Protein AF-A0A9N9FX65-F1 (afdb_monomer_lite)

InterPro domains:
  IPR012936 Endoplasmic reticulum vesicle transporter, C-terminal [PF07970] (3-65)

Organism: NCBI:txid144530

Secondary structure (DSSP, 8-state):
-EEEEEEEEEEEEEEETTEEEEEEEEEEEEEEEE---TTTT----EEEEEEEEEEEEEEEEEETTTTEEEEEEEEEETTEEEEEEEE-

Foldseek 3Di:
DAKEKEKEKEWEWEDEPPDDTDIDIDIDIDIDDDDDDPVPPDDDHDYYYHYDYDQKYKYWYADPPDGKIKMWIWGDPDPDIDIDIDID

Radius of gyration: 19.7 Å; chains: 1; bounding box: 37×25×62 Å

Structure (mmCIF, N/CA/C/O backbone):
data_AF-A0A9N9FX65-F1
#
_entry.id   AF-A0A9N9FX65-F1
#
loop_
_atom_site.group_PDB
_atom_site.id
_atom_site.type_symbol
_atom_site.label_atom_id
_atom_site.label_alt_id
_atom_site.label_comp_id
_atom_site.label_asym_id
_atom_site.label_entity_id
_atom_site.label_seq_id
_atom_site.pdbx_PDB_ins_code
_atom_site.Cartn_x
_atom_site.Cartn_y
_atom_site.Cartn_z
_atom_site.occupancy
_atom_site.B_iso_or_equiv
_atom_site.auth_seq_id
_atom_site.auth_comp_id
_atom_site.auth_asym_id
_atom_site.auth_atom_id
_atom_site.pdbx_PDB_model_num
ATOM 1 N N . GLU A 1 1 ? 15.011 6.365 -20.979 1.00 75.75 1 GLU A N 1
ATOM 2 C CA . GLU A 1 1 ? 14.917 5.352 -19.904 1.00 75.75 1 GLU A CA 1
ATOM 3 C C . GLU A 1 1 ? 13.462 5.187 -19.490 1.00 75.75 1 GLU A C 1
ATOM 5 O O . GLU A 1 1 ? 12.672 6.102 -19.716 1.00 75.75 1 GLU A O 1
ATOM 10 N N . ILE A 1 2 ? 13.090 4.017 -18.976 1.00 83.88 2 ILE A N 1
ATOM 11 C CA . ILE A 1 2 ? 11.736 3.712 -18.506 1.00 83.88 2 ILE A CA 1
ATOM 12 C C . ILE A 1 2 ? 11.833 3.270 -17.049 1.00 83.88 2 ILE A C 1
ATOM 14 O O . ILE A 1 2 ? 12.499 2.278 -16.758 1.00 83.88 2 ILE A O 1
ATOM 18 N N . PHE A 1 3 ? 11.122 3.971 -16.169 1.00 85.44 3 PHE A N 1
ATOM 19 C CA . PHE A 1 3 ? 10.989 3.632 -14.755 1.00 85.44 3 PHE A CA 1
ATOM 20 C C . PHE A 1 3 ? 9.551 3.214 -14.475 1.00 85.44 3 PHE A C 1
ATOM 22 O O . PHE A 1 3 ? 8.602 3.835 -14.954 1.00 85.44 3 PHE A O 1
ATOM 29 N N . SER A 1 4 ? 9.359 2.140 -13.729 1.00 86.69 4 SER A N 1
ATOM 30 C CA . SER A 1 4 ? 8.042 1.611 -13.395 1.00 86.69 4 SER A CA 1
ATOM 31 C C . SER A 1 4 ? 8.001 1.217 -11.928 1.00 86.69 4 SER A C 1
ATOM 33 O O . SER A 1 4 ? 8.853 0.470 -11.460 1.00 86.69 4 SER A O 1
ATOM 35 N N . TYR A 1 5 ? 6.996 1.712 -11.215 1.00 87.75 5 TYR A N 1
ATOM 36 C CA . TYR A 1 5 ? 6.766 1.434 -9.804 1.00 87.75 5 TYR A CA 1
ATOM 37 C C . TYR A 1 5 ? 5.457 0.675 -9.650 1.00 87.75 5 TYR A C 1
ATOM 39 O O . TYR A 1 5 ? 4.402 1.145 -10.082 1.00 87.75 5 TYR A O 1
ATOM 47 N N . TYR A 1 6 ? 5.532 -0.496 -9.033 1.00 88.88 6 TYR A N 1
ATOM 48 C CA . TYR A 1 6 ? 4.376 -1.286 -8.652 1.00 88.88 6 TYR A CA 1
ATOM 49 C C . TYR A 1 6 ? 4.072 -1.057 -7.177 1.00 88.88 6 TYR A C 1
ATOM 51 O O . TYR A 1 6 ? 4.871 -1.413 -6.317 1.00 88.88 6 TYR A O 1
ATOM 59 N N . ILE A 1 7 ? 2.938 -0.431 -6.896 1.00 89.06 7 ILE A N 1
ATOM 60 C CA . ILE A 1 7 ? 2.509 -0.027 -5.564 1.00 89.06 7 ILE A CA 1
ATOM 61 C C . ILE A 1 7 ? 1.404 -0.975 -5.108 1.00 89.06 7 ILE A C 1
ATOM 63 O O . ILE A 1 7 ? 0.383 -1.117 -5.774 1.00 89.06 7 ILE A O 1
ATOM 67 N N . VAL A 1 8 ? 1.573 -1.591 -3.948 1.00 87.94 8 VAL A N 1
ATOM 68 C CA . VAL A 1 8 ? 0.523 -2.372 -3.290 1.00 87.94 8 VAL A CA 1
ATOM 69 C C . VAL A 1 8 ? 0.084 -1.602 -2.057 1.00 87.94 8 VAL A C 1
ATOM 71 O O . VAL A 1 8 ? 0.930 -1.282 -1.225 1.00 87.94 8 VAL A O 1
ATOM 74 N N . SER A 1 9 ? -1.200 -1.251 -1.950 1.00 86.81 9 SER A N 1
ATOM 75 C CA . SER A 1 9 ? -1.712 -0.399 -0.872 1.00 86.81 9 SER A CA 1
ATOM 76 C C . SER A 1 9 ? -2.755 -1.089 0.005 1.00 86.81 9 SER A C 1
ATOM 78 O O . SER A 1 9 ? -3.791 -1.523 -0.487 1.00 86.81 9 SER A O 1
ATOM 80 N N . GLY A 1 10 ? -2.515 -1.106 1.317 1.00 84.94 10 GLY A N 1
ATOM 81 C CA . GLY A 1 10 ? -3.466 -1.541 2.341 1.00 84.94 10 GLY A CA 1
ATOM 82 C C . GLY A 1 10 ? -4.177 -0.363 3.017 1.00 84.94 10 GLY A C 1
ATOM 83 O O . GLY A 1 10 ? -3.594 0.711 3.214 1.00 84.94 10 GLY A O 1
ATOM 84 N N . THR A 1 11 ? -5.446 -0.551 3.388 1.00 84.31 11 THR A N 1
ATOM 85 C CA . THR A 1 11 ? -6.260 0.481 4.053 1.00 84.31 11 THR A CA 1
ATOM 86 C C . THR A 1 11 ? -6.203 0.347 5.572 1.00 84.31 11 THR A C 1
ATOM 88 O O . THR A 1 11 ? -6.452 -0.713 6.137 1.00 84.31 11 THR A O 1
ATOM 91 N N . ASN A 1 12 ? -5.931 1.453 6.252 1.00 81.25 12 ASN A N 1
ATOM 92 C CA . ASN A 1 12 ? -5.866 1.553 7.700 1.00 81.25 12 ASN A CA 1
ATOM 93 C C . ASN A 1 12 ? -6.924 2.534 8.213 1.00 81.25 12 ASN A C 1
ATOM 95 O O . ASN A 1 12 ? -7.055 3.652 7.715 1.00 81.25 12 ASN A O 1
ATOM 99 N N . HIS A 1 13 ? -7.642 2.139 9.257 1.00 76.94 13 HIS A N 1
ATOM 100 C CA . HIS A 1 13 ? -8.615 2.969 9.953 1.00 76.94 13 HIS A CA 1
ATOM 101 C C . HIS A 1 13 ? -8.144 3.214 11.378 1.00 76.94 13 HIS A C 1
ATOM 103 O O . HIS A 1 13 ? -8.038 2.274 12.163 1.00 76.94 13 HIS A O 1
ATOM 109 N N . ILE A 1 14 ? -7.913 4.472 11.743 1.00 75.75 14 ILE A N 1
ATOM 110 C CA . ILE A 1 14 ? -7.609 4.831 13.128 1.00 75.75 14 ILE A CA 1
ATOM 111 C C . ILE A 1 14 ? -8.877 5.377 13.773 1.00 75.75 14 ILE A C 1
ATOM 113 O O . ILE A 1 14 ? -9.429 6.394 13.346 1.00 75.75 14 ILE A O 1
ATOM 117 N N . HIS A 1 15 ? -9.338 4.680 14.808 1.00 72.19 15 HIS A N 1
ATOM 118 C CA . HIS A 1 15 ? -10.425 5.115 15.665 1.00 72.19 15 HIS A CA 1
ATOM 119 C C . HIS A 1 15 ? -9.851 5.643 16.979 1.00 72.19 15 HIS A C 1
ATOM 121 O O . HIS A 1 15 ? -9.351 4.893 17.822 1.00 72.19 15 HIS A O 1
ATOM 127 N N . ARG A 1 16 ? -9.950 6.957 17.159 1.00 69.44 16 ARG A N 1
ATOM 128 C CA . ARG A 1 16 ? -9.545 7.651 18.376 1.00 69.44 16 ARG A CA 1
ATOM 129 C C . ARG A 1 16 ? -10.805 8.121 19.085 1.00 69.44 16 ARG A C 1
ATOM 131 O O . ARG A 1 16 ? -11.612 8.814 18.484 1.00 69.44 16 ARG A O 1
ATOM 138 N N . GLN A 1 17 ? -10.957 7.788 20.368 1.00 64.75 17 GLN A N 1
ATOM 139 C CA . GLN A 1 17 ? -12.190 7.982 21.156 1.00 64.75 17 GLN A CA 1
ATOM 140 C C . GLN A 1 17 ? -12.856 9.375 21.065 1.00 64.75 17 GLN A C 1
ATOM 142 O O . GLN A 1 17 ? -14.036 9.501 21.375 1.00 64.75 17 GLN A O 1
ATOM 147 N N . LYS A 1 18 ? -12.114 10.423 20.683 1.00 65.50 18 LYS A N 1
ATOM 148 C CA . LYS A 1 18 ? -12.597 11.808 20.565 1.00 65.50 18 LYS A CA 1
ATOM 149 C C . LYS A 1 18 ? -12.427 12.428 19.169 1.00 65.50 18 LYS A C 1
ATOM 151 O O . LYS A 1 18 ? -12.674 13.620 19.018 1.00 65.50 18 LYS A O 1
ATOM 156 N N . GLN A 1 19 ? -11.980 11.673 18.167 1.00 61.94 19 GLN A N 1
ATOM 157 C CA . GLN A 1 19 ? -11.655 12.201 16.838 1.00 61.94 19 GLN A CA 1
ATOM 158 C C . GLN A 1 19 ? -12.303 11.346 15.742 1.00 61.94 19 GLN A C 1
ATOM 160 O O . GLN A 1 19 ? -12.506 10.147 15.925 1.00 61.94 19 GLN A O 1
ATOM 165 N N . SER A 1 20 ? -12.674 11.978 14.624 1.00 67.44 20 SER A N 1
ATOM 166 C CA . SER A 1 20 ? -13.302 11.309 13.480 1.00 67.44 20 SER A CA 1
ATOM 167 C C . SER A 1 20 ? -12.467 10.122 12.990 1.00 67.44 20 SER A C 1
ATOM 169 O O . SER A 1 20 ? -11.242 10.120 13.109 1.00 67.44 20 SER A O 1
ATOM 171 N N . ASN A 1 21 ? -13.141 9.110 12.430 1.00 71.88 21 ASN A N 1
ATOM 172 C CA . ASN A 1 21 ? -12.474 7.975 11.793 1.00 71.88 21 ASN A CA 1
ATOM 173 C C . ASN A 1 21 ? -11.533 8.490 10.706 1.00 71.88 21 ASN A C 1
ATOM 175 O O . ASN A 1 21 ? -11.982 9.064 9.712 1.00 71.88 21 ASN A O 1
ATOM 179 N N . LEU A 1 22 ? -10.240 8.268 10.902 1.00 79.94 22 LEU A N 1
ATOM 180 C CA . LEU A 1 22 ? -9.218 8.711 9.975 1.00 79.94 22 LEU A CA 1
ATOM 181 C C . LEU A 1 22 ? -8.781 7.529 9.122 1.00 79.94 22 LEU A C 1
ATOM 183 O O . LEU A 1 22 ? -8.378 6.490 9.651 1.00 79.94 22 LEU A O 1
ATOM 187 N N . ILE A 1 23 ? -8.933 7.682 7.808 1.00 81.88 23 ILE A N 1
ATOM 188 C CA . ILE A 1 23 ? -8.582 6.662 6.824 1.00 81.88 23 ILE A CA 1
ATOM 189 C C . ILE A 1 23 ? -7.204 7.003 6.277 1.00 81.88 23 ILE A C 1
ATO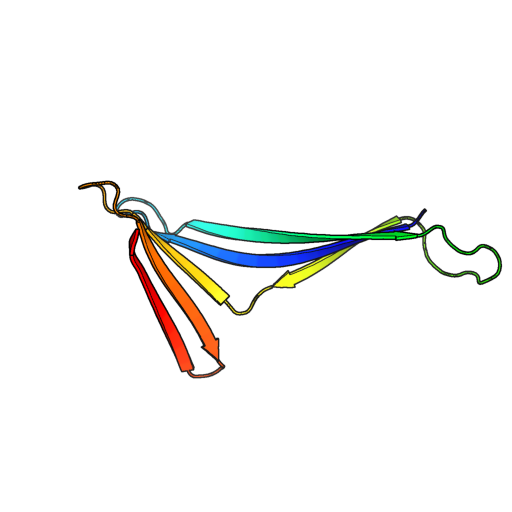M 191 O O . ILE A 1 23 ? -6.995 8.089 5.740 1.00 81.88 23 ILE A O 1
ATOM 195 N N . TYR A 1 24 ? -6.278 6.065 6.413 1.00 84.50 24 TYR A N 1
ATOM 196 C CA . TYR A 1 24 ? -4.932 6.155 5.875 1.00 84.50 24 TYR A CA 1
ATOM 197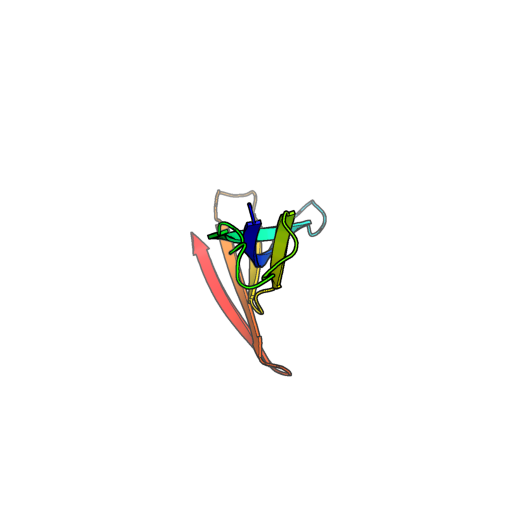 C C . TYR A 1 24 ? -4.651 4.961 4.983 1.00 84.50 24 TYR A C 1
ATOM 199 O O . TYR A 1 24 ? -5.128 3.859 5.228 1.00 84.50 24 TYR A O 1
ATOM 207 N N . HIS A 1 25 ? -3.815 5.165 3.979 1.00 87.25 25 HIS A N 1
ATOM 208 C CA . HIS A 1 25 ? -3.298 4.085 3.157 1.00 87.25 25 HIS A CA 1
ATOM 209 C C . HIS A 1 25 ? -1.829 3.871 3.506 1.00 87.25 25 HIS A C 1
ATOM 211 O O . HIS A 1 25 ? -1.055 4.826 3.543 1.00 87.25 25 HIS A O 1
ATOM 217 N N . GLN A 1 26 ? -1.450 2.628 3.785 1.00 85.12 26 GLN A N 1
ATOM 218 C CA . GLN A 1 26 ? -0.045 2.222 3.768 1.00 85.12 26 GLN A CA 1
ATOM 219 C C . GLN A 1 26 ? 0.236 1.542 2.439 1.00 85.12 26 GLN A C 1
ATOM 221 O O . GLN A 1 26 ? -0.674 0.986 1.825 1.00 85.12 26 GLN A O 1
ATOM 226 N N . TYR A 1 27 ? 1.475 1.626 1.968 1.00 89.19 27 TYR A N 1
ATOM 227 C CA . TYR A 1 27 ? 1.851 1.041 0.694 1.00 89.19 27 TYR A CA 1
ATOM 228 C C . TYR A 1 27 ? 3.248 0.425 0.739 1.00 89.19 27 TYR A C 1
ATOM 230 O O . TYR A 1 27 ? 4.122 0.885 1.471 1.00 89.19 27 TYR A O 1
ATOM 238 N N . SER A 1 28 ? 3.434 -0.613 -0.067 1.00 89.62 28 SER A N 1
ATOM 239 C CA . SER A 1 28 ? 4.721 -1.215 -0.408 1.00 89.62 28 SER A CA 1
ATOM 240 C C 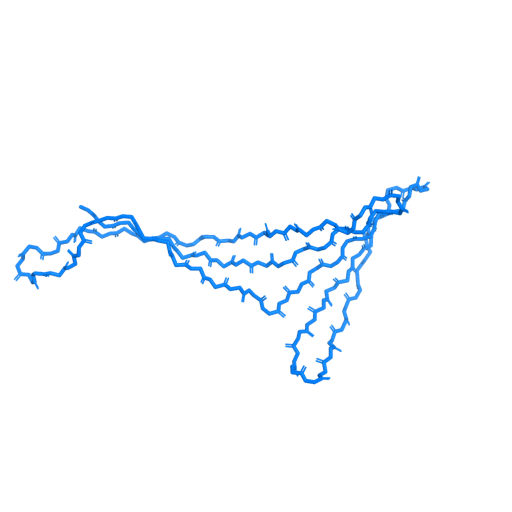. SER A 1 28 ? 4.994 -0.985 -1.892 1.00 89.62 28 SER A C 1
ATOM 242 O O . SER A 1 28 ? 4.051 -0.908 -2.683 1.00 89.62 28 SER A O 1
ATOM 244 N N . VAL A 1 29 ? 6.263 -0.844 -2.278 1.00 92.19 29 VAL A N 1
ATOM 245 C CA . VAL A 1 29 ? 6.661 -0.543 -3.661 1.00 92.19 29 VAL A CA 1
ATOM 246 C C . VAL A 1 29 ? 7.667 -1.570 -4.158 1.00 92.19 29 VAL A C 1
ATOM 248 O O . VAL A 1 29 ? 8.613 -1.911 -3.454 1.00 92.19 29 VAL A O 1
ATOM 251 N N . THR A 1 30 ? 7.481 -2.028 -5.392 1.00 91.62 30 THR A N 1
ATOM 252 C CA . THR A 1 30 ? 8.491 -2.748 -6.174 1.00 91.62 30 THR A CA 1
ATOM 253 C C . THR A 1 30 ? 8.892 -1.895 -7.371 1.00 91.62 30 THR A C 1
ATOM 255 O O . THR A 1 30 ? 8.035 -1.459 -8.142 1.00 91.62 30 THR A O 1
ATOM 258 N N . ASP A 1 31 ? 10.184 -1.634 -7.519 1.00 90.56 31 ASP A N 1
ATOM 259 C CA . ASP A 1 31 ? 10.745 -0.823 -8.592 1.00 90.56 31 ASP A CA 1
ATOM 260 C C . ASP A 1 31 ? 11.259 -1.671 -9.763 1.00 90.56 31 ASP A C 1
ATOM 262 O O . ASP A 1 31 ? 11.799 -2.764 -9.604 1.00 90.56 31 ASP A O 1
ATOM 266 N N . TYR A 1 32 ? 11.079 -1.139 -10.970 1.00 86.19 32 TYR A N 1
ATOM 267 C CA . TYR A 1 32 ? 11.573 -1.703 -12.218 1.00 86.19 32 TYR A CA 1
ATOM 268 C C . TYR A 1 32 ? 12.156 -0.584 -13.077 1.00 86.19 32 TYR A C 1
ATOM 270 O O . TYR A 1 32 ? 11.509 0.435 -13.320 1.00 86.19 32 TYR A O 1
ATOM 278 N N . SER A 1 33 ? 13.364 -0.790 -13.595 1.00 86.31 33 SER A N 1
ATOM 279 C CA . SER A 1 33 ? 14.001 0.122 -14.545 1.00 86.31 33 SER A CA 1
ATOM 280 C C . SER A 1 33 ? 14.438 -0.641 -15.788 1.00 86.31 33 SER A C 1
ATOM 282 O O . SER A 1 33 ? 14.971 -1.747 -15.688 1.00 86.31 33 SER A O 1
ATOM 284 N N . ARG A 1 34 ? 14.201 -0.065 -16.970 1.00 83.62 34 ARG A N 1
ATOM 285 C CA . ARG A 1 34 ? 14.687 -0.610 -18.243 1.00 83.62 34 ARG A CA 1
ATOM 286 C C . ARG A 1 34 ? 15.123 0.490 -19.203 1.00 83.62 34 ARG A C 1
ATOM 288 O O . ARG A 1 34 ? 14.509 1.557 -19.289 1.00 83.62 34 ARG A O 1
ATOM 295 N N . ILE A 1 35 ? 16.155 0.198 -19.987 1.00 81.19 35 ILE A N 1
ATOM 296 C CA . ILE A 1 35 ? 16.553 1.024 -21.128 1.00 81.19 35 ILE A CA 1
ATOM 297 C C . ILE A 1 35 ? 15.699 0.576 -22.329 1.00 81.19 35 ILE A C 1
ATOM 299 O O . ILE A 1 35 ? 15.634 -0.627 -22.587 1.00 81.19 35 ILE A O 1
ATOM 303 N N . PRO A 1 36 ? 14.989 1.488 -23.023 1.00 73.06 36 PRO A N 1
ATOM 304 C CA . PRO A 1 36 ? 14.215 1.123 -24.204 1.00 73.06 36 PRO A CA 1
ATOM 305 C C . PRO A 1 36 ? 15.134 0.556 -25.289 1.00 73.06 36 PRO A C 1
ATOM 307 O O . PRO A 1 36 ? 16.154 1.158 -25.620 1.00 73.06 36 PRO A O 1
ATOM 310 N N . ASP A 1 37 ? 14.762 -0.603 -25.827 1.00 72.69 37 ASP A N 1
ATOM 311 C CA . ASP A 1 37 ? 15.533 -1.308 -26.850 1.00 72.69 37 ASP A CA 1
ATOM 312 C C . ASP A 1 37 ? 15.290 -0.625 -28.209 1.00 72.69 37 ASP A C 1
ATOM 314 O O . ASP A 1 37 ? 14.178 -0.676 -28.751 1.00 72.69 37 ASP A O 1
ATOM 318 N N . ALA A 1 38 ? 16.305 0.074 -28.726 1.00 66.12 38 ALA A N 1
ATOM 319 C CA . ALA A 1 38 ? 16.188 0.934 -29.908 1.00 66.12 38 ALA A CA 1
ATOM 320 C C . ALA A 1 38 ? 15.833 0.149 -31.185 1.00 66.12 38 ALA A C 1
ATOM 322 O O . ALA A 1 38 ? 15.160 0.681 -32.066 1.00 66.12 38 ALA A O 1
ATOM 323 N N . GLU A 1 39 ? 16.222 -1.127 -31.263 1.00 67.94 39 GLU A N 1
ATOM 324 C CA . GLU A 1 39 ? 15.987 -1.987 -32.431 1.00 67.94 39 GLU A CA 1
ATOM 325 C C . GLU A 1 39 ? 14.577 -2.591 -32.474 1.00 67.94 39 GLU A C 1
ATOM 327 O O . GLU A 1 39 ? 14.097 -2.975 -33.539 1.00 67.94 39 GLU A O 1
ATOM 332 N N . LYS A 1 40 ? 13.882 -2.668 -31.331 1.00 65.38 40 LYS A N 1
ATOM 333 C CA . LYS A 1 40 ? 12.559 -3.313 -31.234 1.00 65.38 40 LYS A CA 1
ATOM 334 C C . LYS A 1 40 ? 11.394 -2.327 -31.188 1.00 65.38 40 LYS A C 1
ATOM 336 O O . LYS A 1 40 ? 10.245 -2.759 -31.131 1.00 65.38 40 LYS A O 1
ATOM 341 N N . GLY A 1 41 ? 11.662 -1.018 -31.185 1.00 59.69 41 GLY A N 1
ATOM 342 C CA . GLY A 1 41 ? 10.624 0.015 -31.073 1.00 59.69 41 GLY A CA 1
ATOM 343 C C . GLY A 1 41 ? 9.810 -0.079 -29.775 1.00 59.69 41 GLY A C 1
ATOM 344 O O . GLY A 1 41 ? 8.663 0.366 -29.720 1.00 59.69 41 GLY A O 1
ATOM 345 N N . GLN A 1 42 ? 10.360 -0.708 -28.731 1.00 65.81 42 GLN A N 1
ATOM 346 C CA . GLN A 1 42 ? 9.590 -1.086 -27.549 1.00 65.81 42 GLN A CA 1
ATOM 347 C C . GLN A 1 42 ? 9.634 -0.014 -26.456 1.00 65.81 42 GLN A C 1
ATOM 349 O O . GLN A 1 42 ? 10.563 0.054 -25.653 1.00 65.81 42 GLN A O 1
ATOM 354 N N . GLY A 1 43 ? 8.530 0.731 -26.359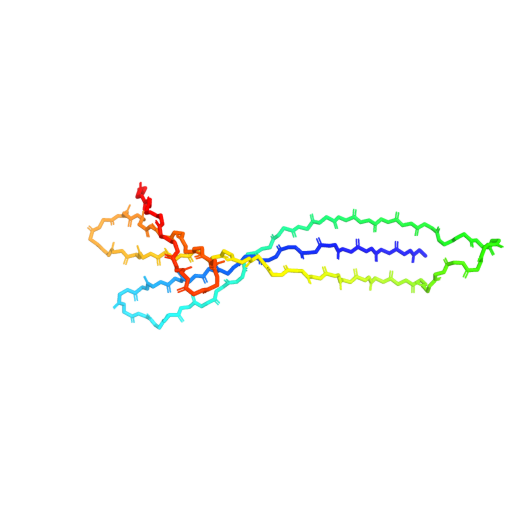 1.00 67.31 43 GLY A N 1
ATOM 355 C CA . GLY A 1 43 ? 8.101 1.429 -25.147 1.00 67.31 43 GLY A CA 1
ATOM 356 C C . GLY A 1 43 ? 8.254 2.948 -25.184 1.00 67.31 43 GLY A C 1
ATOM 357 O O . GLY A 1 43 ? 9.263 3.484 -25.629 1.00 67.31 43 GLY A O 1
ATOM 358 N N . ILE A 1 44 ? 7.241 3.642 -24.659 1.00 80.06 44 ILE A N 1
ATOM 359 C CA . ILE A 1 44 ? 7.290 5.088 -24.433 1.00 80.06 44 ILE A CA 1
ATOM 360 C C . ILE A 1 44 ? 8.198 5.339 -23.216 1.00 80.06 44 ILE A C 1
ATOM 362 O O . ILE A 1 44 ? 7.928 4.772 -22.152 1.00 80.06 44 ILE A O 1
ATOM 366 N N . PRO A 1 45 ? 9.272 6.142 -23.341 1.00 84.38 45 PRO A N 1
ATOM 367 C CA . PRO A 1 45 ? 10.098 6.523 -22.201 1.00 84.38 45 PRO A CA 1
ATOM 368 C C . PRO A 1 45 ? 9.277 7.341 -21.202 1.00 84.38 45 PRO A C 1
ATOM 370 O O . PRO A 1 45 ? 8.470 8.183 -21.594 1.00 84.38 45 PRO A O 1
ATOM 373 N N . GLY A 1 46 ? 9.482 7.103 -19.909 1.00 86.12 46 GLY A N 1
ATOM 374 C CA . GLY A 1 46 ? 8.714 7.782 -18.873 1.00 86.12 46 GLY A CA 1
ATOM 375 C C . GLY A 1 46 ? 8.766 7.094 -17.517 1.00 86.12 46 GLY A C 1
ATOM 376 O O . GLY A 1 46 ? 9.428 6.068 -17.340 1.00 86.12 46 GLY A O 1
ATOM 377 N N . ILE A 1 47 ? 8.048 7.692 -16.569 1.00 88.31 47 ILE A N 1
ATOM 378 C CA . ILE A 1 47 ? 7.843 7.175 -15.219 1.00 88.31 47 ILE A CA 1
ATOM 379 C C . ILE A 1 47 ? 6.400 6.687 -15.125 1.00 88.31 47 ILE A C 1
ATOM 381 O O . ILE A 1 47 ? 5.468 7.445 -15.389 1.00 88.31 47 ILE A O 1
ATOM 385 N N . PHE A 1 48 ? 6.220 5.428 -14.743 1.00 90.38 48 PHE A N 1
ATOM 386 C CA . PHE A 1 48 ? 4.916 4.782 -14.670 1.00 90.38 48 PHE A CA 1
ATOM 387 C C . PHE A 1 48 ? 4.635 4.311 -13.244 1.00 90.38 48 PHE A C 1
ATOM 389 O O . PHE A 1 48 ? 5.474 3.660 -12.624 1.00 90.38 48 PHE A O 1
ATOM 396 N N . PHE A 1 49 ? 3.435 4.604 -12.744 1.00 89.81 49 PHE A N 1
ATOM 397 C CA . PHE A 1 49 ? 2.949 4.123 -11.452 1.00 89.81 49 PHE A CA 1
ATOM 398 C C . PHE A 1 49 ? 1.771 3.188 -11.693 1.00 89.81 49 PHE A C 1
ATOM 400 O O . PHE A 1 49 ? 0.751 3.595 -12.248 1.00 89.81 49 PHE A O 1
ATOM 407 N N . LYS A 1 50 ? 1.911 1.933 -11.279 1.00 90.00 50 LYS A N 1
ATOM 408 C CA . LYS A 1 50 ? 0.818 0.965 -11.234 1.00 90.00 50 LYS A CA 1
ATOM 409 C C . LYS A 1 50 ? 0.478 0.720 -9.772 1.00 90.00 50 LYS A C 1
ATOM 411 O O . LYS A 1 50 ? 1.396 0.526 -8.983 1.00 90.00 50 LYS A O 1
ATOM 416 N N . TYR A 1 51 ? -0.804 0.733 -9.414 1.00 88.31 51 TYR A N 1
ATOM 417 C CA . TYR A 1 51 ? -1.239 0.499 -8.040 1.00 88.31 51 TYR A CA 1
ATOM 418 C C . TYR A 1 51 ? -2.336 -0.562 -7.966 1.00 88.31 51 TYR A C 1
ATOM 420 O O . TYR A 1 51 ? -3.258 -0.541 -8.777 1.00 88.31 51 TYR A O 1
ATOM 428 N N . ASP A 1 52 ? -2.246 -1.425 -6.957 1.00 89.12 52 ASP A N 1
ATOM 429 C CA . ASP A 1 52 ? -3.277 -2.389 -6.572 1.00 89.12 52 ASP A CA 1
ATOM 430 C C . ASP A 1 52 ? -3.645 -2.171 -5.093 1.00 89.12 52 ASP A C 1
ATOM 432 O O . ASP A 1 52 ? -2.781 -1.884 -4.260 1.00 89.12 52 ASP A O 1
ATOM 436 N N . ILE A 1 53 ? -4.934 -2.292 -4.761 1.00 86.00 53 ILE A N 1
ATOM 437 C CA . ILE A 1 53 ? -5.440 -2.163 -3.385 1.00 86.00 53 ILE A CA 1
ATOM 438 C C . ILE A 1 53 ? -5.610 -3.560 -2.788 1.00 86.00 53 ILE A C 1
ATOM 440 O O . ILE A 1 53 ? -6.277 -4.414 -3.374 1.00 86.00 53 ILE A O 1
ATOM 444 N N . GLU A 1 54 ? -5.035 -3.791 -1.612 1.00 85.62 54 GLU A N 1
ATOM 445 C CA . GLU A 1 54 ? -5.179 -5.052 -0.893 1.00 85.62 54 GLU A CA 1
ATOM 446 C C . GLU A 1 54 ? -6.611 -5.220 -0.357 1.00 85.62 54 GLU A C 1
ATOM 448 O O . GLU A 1 54 ? -7.200 -4.270 0.163 1.00 85.62 54 GLU A O 1
ATOM 453 N N . PRO A 1 55 ? -7.185 -6.437 -0.395 1.00 80.88 55 PRO A N 1
ATOM 454 C CA . PRO A 1 55 ? -8.536 -6.706 0.109 1.00 80.88 55 PRO A CA 1
ATOM 455 C C . PRO A 1 55 ? -8.610 -6.778 1.649 1.00 80.88 55 PRO A C 1
ATOM 457 O O . PRO A 1 55 ? -9.564 -7.329 2.208 1.00 80.88 55 PRO A O 1
ATOM 460 N N . ILE A 1 56 ? -7.586 -6.272 2.337 1.00 80.06 56 ILE A N 1
ATOM 461 C CA . ILE A 1 56 ? -7.408 -6.344 3.784 1.00 80.06 56 ILE A CA 1
ATOM 462 C C . ILE A 1 56 ? -7.378 -4.922 4.322 1.00 80.06 56 ILE A C 1
ATOM 464 O O . ILE A 1 56 ? -6.722 -4.042 3.763 1.00 80.06 56 ILE A O 1
ATOM 468 N N . SER A 1 57 ? -8.076 -4.709 5.434 1.00 81.12 57 SER A N 1
ATOM 469 C CA . SER A 1 57 ? -7.995 -3.452 6.170 1.00 81.12 57 SER A CA 1
ATOM 470 C C . SER A 1 57 ? -7.628 -3.691 7.626 1.00 81.12 57 SER A C 1
ATOM 472 O O . SER A 1 57 ? -8.027 -4.694 8.224 1.00 81.12 57 SER A O 1
ATOM 474 N N . VAL A 1 58 ? -6.866 -2.763 8.198 1.00 81.62 58 VAL A N 1
ATOM 475 C CA . VAL A 1 58 ? -6.484 -2.790 9.612 1.00 81.62 58 VAL A CA 1
ATOM 476 C C . VAL A 1 58 ? -7.209 -1.674 10.342 1.00 81.62 58 VAL A C 1
ATOM 478 O O . VAL A 1 58 ? -7.156 -0.513 9.941 1.00 81.62 58 VAL A O 1
ATOM 481 N N . ARG A 1 59 ? -7.872 -2.002 11.447 1.00 81.62 59 ARG A N 1
ATOM 482 C CA . ARG A 1 59 ? -8.507 -1.029 12.333 1.00 81.62 59 ARG A CA 1
ATOM 483 C C . ARG A 1 59 ? -7.718 -0.915 13.626 1.00 81.62 59 ARG A C 1
ATOM 485 O O . ARG A 1 59 ? -7.609 -1.886 14.361 1.00 81.62 59 ARG A O 1
ATOM 492 N N . ILE A 1 60 ? -7.217 0.275 13.929 1.00 79.12 60 ILE A N 1
ATOM 493 C CA . ILE A 1 60 ? -6.455 0.586 15.141 1.00 79.12 60 ILE A CA 1
ATOM 494 C C . ILE A 1 60 ? -7.355 1.378 16.086 1.00 79.12 60 ILE A C 1
ATOM 496 O O . ILE A 1 60 ? -7.948 2.379 15.687 1.00 79.12 60 ILE A O 1
ATOM 500 N N . THR A 1 61 ? -7.460 0.938 17.340 1.00 79.38 61 THR A N 1
ATOM 501 C CA . THR A 1 61 ? -8.233 1.633 18.377 1.00 79.38 61 THR A CA 1
ATOM 502 C C . THR A 1 61 ? -7.325 2.058 19.525 1.00 79.38 61 THR A C 1
ATOM 504 O O . THR A 1 61 ? -6.750 1.208 20.207 1.00 79.38 61 THR A O 1
ATOM 507 N N . GLU A 1 62 ? -7.233 3.369 19.759 1.00 71.50 62 GLU A N 1
ATOM 508 C CA . GLU A 1 62 ? -6.457 3.970 20.854 1.00 71.50 62 GLU A CA 1
ATOM 509 C C . GLU A 1 62 ? -7.345 4.207 22.093 1.00 71.50 62 GLU A C 1
ATOM 511 O O . GLU A 1 62 ? -8.413 4.821 21.991 1.00 71.50 62 GLU A O 1
ATOM 516 N N . LYS A 1 63 ? -6.902 3.766 23.281 1.00 70.56 63 LYS A N 1
ATOM 517 C CA . LYS A 1 63 ? -7.557 4.058 24.574 1.00 70.56 63 LYS A CA 1
ATOM 518 C C . LYS A 1 63 ? -6.617 4.865 25.477 1.00 70.56 63 LYS A C 1
ATOM 520 O O . LYS A 1 63 ? -5.509 4.434 25.756 1.00 70.56 63 LYS A O 1
ATOM 525 N N . TYR A 1 64 ? -7.076 6.018 25.970 1.00 66.50 64 TYR A N 1
ATOM 526 C CA . TYR A 1 64 ? -6.256 7.017 26.684 1.00 66.50 64 TYR A CA 1
ATOM 527 C C . TYR A 1 64 ? -5.853 6.668 28.128 1.00 66.50 64 TYR A C 1
ATOM 529 O O . TYR A 1 64 ? -5.268 7.499 28.815 1.00 66.50 64 TYR A O 1
ATOM 537 N N . THR A 1 65 ? -6.179 5.479 28.627 1.00 63.84 65 THR A N 1
ATOM 538 C CA . THR A 1 65 ? -5.977 5.142 30.047 1.00 63.84 65 THR A CA 1
ATOM 539 C C . THR A 1 65 ? -4.582 4.570 30.325 1.00 63.84 65 THR A C 1
ATOM 541 O O . THR A 1 65 ? -4.078 4.711 31.429 1.00 63.84 65 THR A O 1
ATOM 544 N N . PHE A 1 66 ? -3.962 3.945 29.322 1.00 57.97 66 PHE A N 1
ATOM 545 C CA . PHE A 1 66 ? -2.599 3.398 29.288 1.00 57.97 66 PHE A CA 1
ATOM 546 C C . PHE A 1 66 ? -2.293 3.094 27.808 1.00 57.97 66 PHE A C 1
ATOM 548 O O . PHE A 1 66 ? -3.243 2.855 27.061 1.00 57.97 66 PHE A O 1
ATOM 555 N N . LEU A 1 67 ? -1.031 3.097 27.356 1.00 55.41 67 LEU A N 1
ATOM 556 C CA . LEU A 1 67 ? -0.673 2.872 25.941 1.00 55.41 67 LEU A CA 1
ATOM 557 C C . LEU A 1 67 ? -0.901 1.400 25.543 1.00 55.41 67 LEU A C 1
ATOM 559 O O . LEU A 1 67 ? 0.028 0.620 25.412 1.00 55.41 67 LEU A O 1
ATOM 563 N N . THR A 1 68 ? -2.164 0.997 25.439 1.00 62.62 68 THR A N 1
ATOM 564 C CA . THR A 1 68 ? -2.596 -0.283 24.888 1.00 62.62 68 THR A CA 1
ATOM 565 C C . THR A 1 68 ? -3.019 -0.035 23.453 1.00 62.62 68 THR A C 1
ATOM 567 O O . THR A 1 68 ? -3.984 0.699 23.214 1.00 62.62 68 THR A O 1
ATOM 570 N N . ILE A 1 69 ? -2.335 -0.678 22.512 1.00 62.00 69 ILE A N 1
ATOM 571 C CA . ILE A 1 69 ? -2.707 -0.630 21.103 1.00 62.00 69 ILE A CA 1
ATOM 572 C C . ILE A 1 69 ? -3.476 -1.913 20.810 1.00 62.00 69 ILE A C 1
ATOM 574 O O . ILE A 1 69 ? -2.930 -3.013 20.823 1.00 62.00 69 ILE A O 1
ATOM 578 N N . SER A 1 70 ? -4.777 -1.781 20.571 1.00 72.81 70 SER A N 1
ATOM 579 C CA . SER A 1 70 ? -5.599 -2.889 20.080 1.00 72.81 70 SER A CA 1
ATOM 580 C C . SER A 1 70 ? -5.914 -2.680 18.611 1.00 72.81 70 SER A C 1
ATOM 582 O O . SER A 1 70 ? -6.285 -1.569 18.218 1.00 72.81 70 SER A O 1
ATOM 584 N N . GLY A 1 71 ? -5.796 -3.746 17.827 1.00 74.06 71 GLY A N 1
ATOM 585 C CA . GLY A 1 71 ? -6.122 -3.718 16.415 1.00 74.06 71 GLY A CA 1
ATOM 586 C C . GLY A 1 71 ? -6.931 -4.922 15.954 1.00 74.06 71 GLY A C 1
ATOM 587 O O . GLY A 1 71 ? -6.964 -5.973 16.596 1.00 74.06 71 GLY A O 1
ATOM 588 N N . GLU A 1 72 ? -7.611 -4.731 14.834 1.00 80.81 72 GLU A N 1
ATOM 589 C CA . GLU A 1 72 ? -8.449 -5.724 14.178 1.00 80.81 72 GLU A CA 1
ATOM 590 C C . GLU A 1 72 ? -8.079 -5.784 12.696 1.00 80.81 72 GLU A C 1
ATOM 592 O O . GLU A 1 72 ? -8.077 -4.759 12.013 1.00 80.81 72 GLU A O 1
ATOM 597 N N . ILE A 1 73 ? -7.758 -6.977 12.201 1.00 77.75 73 ILE A N 1
ATOM 598 C CA . ILE A 1 73 ? -7.612 -7.245 10.771 1.00 77.75 73 ILE A CA 1
ATOM 599 C C . ILE A 1 73 ? -8.964 -7.717 10.254 1.00 77.75 73 ILE A C 1
ATOM 601 O O . ILE A 1 73 ? -9.483 -8.736 10.722 1.00 77.75 73 ILE A O 1
ATOM 605 N N . VAL A 1 74 ? -9.510 -6.989 9.283 1.00 79.44 74 VAL A N 1
ATOM 606 C CA . VAL A 1 74 ? -10.770 -7.328 8.619 1.00 79.44 74 VAL A CA 1
ATOM 607 C C . VAL A 1 74 ? -10.478 -7.805 7.201 1.00 79.44 74 VAL A C 1
ATOM 609 O O . VAL A 1 74 ? -9.892 -7.078 6.395 1.00 79.44 74 VAL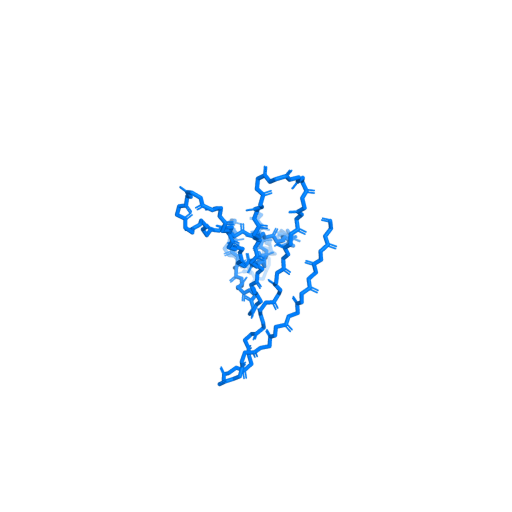 A O 1
ATOM 612 N N . TRP A 1 75 ? -10.907 -9.030 6.903 1.00 76.25 75 TRP A N 1
ATOM 613 C CA . TRP A 1 75 ? -10.758 -9.685 5.605 1.00 76.25 75 TRP A CA 1
ATOM 614 C C . TRP A 1 75 ? -12.081 -9.652 4.851 1.00 76.25 75 TRP A C 1
ATOM 616 O O . TRP A 1 75 ? -13.108 -10.076 5.389 1.00 76.25 75 TRP A O 1
ATOM 626 N N . ASN A 1 76 ? -12.052 -9.237 3.587 1.00 75.12 76 ASN A N 1
ATOM 627 C CA . ASN A 1 76 ? -13.228 -9.284 2.728 1.00 75.12 76 ASN A CA 1
ATOM 628 C C . ASN A 1 76 ? -13.223 -10.561 1.866 1.00 75.12 76 ASN A C 1
ATOM 630 O O . ASN A 1 76 ? -12.408 -10.695 0.954 1.00 75.12 76 ASN A O 1
ATOM 634 N N . ARG A 1 77 ? -14.128 -11.512 2.154 1.00 73.88 77 ARG A N 1
ATOM 635 C CA . ARG A 1 77 ? -14.347 -12.734 1.352 1.00 73.88 77 ARG A CA 1
ATOM 636 C C . ARG A 1 77 ? -15.755 -12.757 0.739 1.00 73.88 77 ARG A C 1
ATOM 638 O O . ARG A 1 77 ? -16.479 -13.747 0.856 1.00 73.88 77 ARG A O 1
ATOM 645 N N . GLY A 1 78 ? -16.158 -11.659 0.099 1.00 77.62 78 GLY A N 1
ATOM 646 C CA . GLY A 1 78 ? -17.465 -11.532 -0.553 1.00 77.62 78 GLY A CA 1
ATOM 647 C C . GLY A 1 78 ? -18.567 -11.190 0.451 1.00 77.62 78 GLY A C 1
ATOM 648 O O . GLY A 1 78 ? -18.528 -10.132 1.065 1.00 77.62 78 GLY A O 1
ATOM 649 N N . TRP A 1 79 ? -19.548 -12.078 0.642 1.00 73.25 79 TRP A N 1
ATOM 650 C CA . TRP A 1 79 ? -20.651 -11.860 1.598 1.00 73.25 79 TRP A CA 1
ATOM 651 C C . TRP A 1 79 ? -20.265 -12.087 3.067 1.00 73.25 79 TRP A C 1
ATOM 653 O O . TRP A 1 79 ? -21.062 -11.811 3.959 1.00 73.25 79 TRP A O 1
ATOM 663 N N . ASN A 1 80 ? -19.058 -12.596 3.326 1.00 70.25 80 ASN A N 1
ATOM 664 C CA . ASN A 1 80 ? -18.575 -12.903 4.668 1.00 70.25 80 ASN A CA 1
ATOM 665 C C . ASN A 1 80 ? -17.372 -12.027 5.029 1.00 70.25 80 ASN A C 1
ATOM 667 O O . ASN A 1 80 ? -16.382 -11.979 4.292 1.00 70.25 80 ASN A O 1
ATOM 671 N N . LEU A 1 81 ? -17.446 -11.394 6.201 1.00 77.31 81 LEU A N 1
ATOM 672 C CA . LEU A 1 81 ? -16.346 -10.649 6.808 1.00 77.31 81 LEU A CA 1
ATOM 673 C C . LEU A 1 81 ? -15.616 -11.543 7.814 1.00 77.31 81 LEU A C 1
ATOM 675 O O . LEU A 1 81 ? -16.235 -12.169 8.675 1.00 77.31 81 LEU A O 1
ATOM 679 N N . GLY A 1 82 ? -14.295 -11.641 7.676 1.00 81.69 82 GLY A N 1
ATOM 680 C CA . GLY A 1 82 ? -13.426 -12.311 8.643 1.00 81.69 82 GLY A CA 1
ATOM 681 C C . GLY A 1 82 ? -12.758 -11.291 9.556 1.00 81.69 82 GLY A C 1
ATOM 682 O O . GLY A 1 82 ? -12.330 -10.248 9.074 1.00 81.69 82 GLY A O 1
ATOM 683 N N . HIS A 1 83 ? -12.627 -11.604 10.843 1.00 84.50 83 HIS A N 1
ATOM 684 C CA . HIS A 1 83 ? -12.075 -10.697 11.850 1.00 84.50 83 HIS A CA 1
ATOM 685 C C . HIS A 1 83 ? -10.965 -11.399 12.635 1.00 84.50 83 HIS A C 1
ATOM 687 O O . HIS A 1 83 ? -11.137 -12.541 13.061 1.00 84.50 83 HIS A O 1
ATOM 693 N N . SER A 1 84 ? -9.832 -10.728 12.835 1.00 83.56 84 SER A N 1
ATOM 694 C CA . SER A 1 84 ? -8.741 -11.213 13.687 1.00 83.56 84 SER A CA 1
ATOM 695 C C . SER A 1 84 ? -8.254 -10.100 14.601 1.00 83.56 84 SER A C 1
ATOM 697 O O . SER A 1 84 ? -7.890 -9.027 14.128 1.00 83.56 84 SER A O 1
ATOM 699 N N . TRP A 1 85 ? -8.212 -10.366 15.903 1.00 81.50 85 TRP A N 1
ATOM 700 C CA . TRP A 1 85 ? -7.847 -9.384 16.921 1.00 81.50 85 TRP A CA 1
ATOM 701 C C . TRP A 1 85 ? -6.391 -9.533 17.345 1.00 81.50 85 TRP A C 1
ATOM 703 O O . TRP A 1 85 ? -5.899 -10.648 17.513 1.00 81.50 85 TRP A O 1
ATOM 713 N N . PHE A 1 86 ? -5.725 -8.410 17.593 1.00 77.31 86 PHE A N 1
ATOM 714 C CA . PHE A 1 86 ? -4.423 -8.376 18.247 1.00 77.31 86 PHE A CA 1
ATOM 715 C C . PHE A 1 86 ? -4.368 -7.252 19.283 1.00 77.31 86 PHE A C 1
ATOM 717 O O . PHE A 1 86 ? -5.064 -6.237 19.184 1.00 77.31 86 PHE A O 1
ATOM 724 N N . ARG A 1 87 ? -3.540 -7.447 20.309 1.00 76.06 87 ARG A N 1
ATOM 725 C CA . ARG A 1 87 ? -3.296 -6.474 21.374 1.00 76.06 87 ARG A CA 1
ATOM 726 C C . ARG A 1 87 ? -1.801 -6.434 21.657 1.00 76.06 87 ARG A C 1
ATOM 728 O O . ARG A 1 87 ? 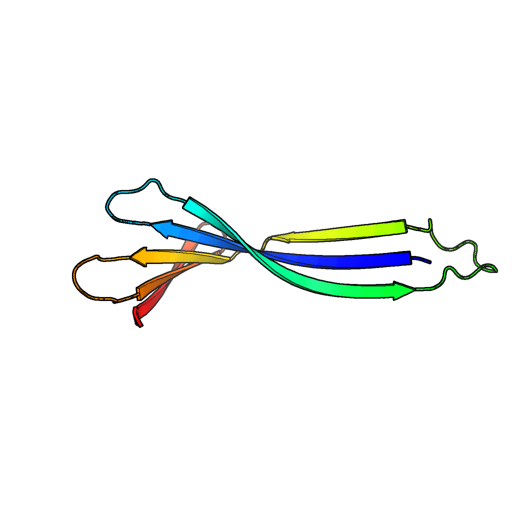-1.207 -7.490 21.862 1.00 76.06 87 ARG A O 1
ATOM 735 N N . VAL A 1 88 ? -1.243 -5.229 21.655 1.00 68.31 88 VAL A N 1
ATOM 736 C CA . VAL A 1 88 ? 0.149 -4.922 22.001 1.00 68.31 88 VAL A CA 1
ATOM 737 C C . VAL A 1 88 ? 0.156 -4.029 23.234 1.00 68.31 88 VAL A C 1
ATOM 739 O O . VAL A 1 88 ? -0.690 -3.098 23.299 1.00 68.31 88 VAL A O 1
#

Sequence (88 aa):
EIFSYYIVSGTNHIHRQKQSNLIYHQYSVTDYSRIPDAEKGQGIPGIFFKYDIEPISVRITEKYTFLTISGEIVWNRGWNLGHSWFRV

pLDDT: mean 78.29, std 8.99, range [55.41, 92.19]